Protein AF-A0AA51RWA1-F1 (afdb_monomer_lite)

Secondary structure (DSSP, 8-state):
---EEEEEEEETTEEEE-----HHHHHHHHHHHHHHHHHTS--SGGGEE-HHHHHHHHTPPPPTT-SSHHHHHHHH---EEHHHHHHHHHHHHHHHHHS-----SSS--HHHHHHHHHHHHHHHHHHHHTT-EEEEEEE-

Organism: NCBI:txid3070815

Sequence (140 aa):
MSMVLWANILVNGVVESDE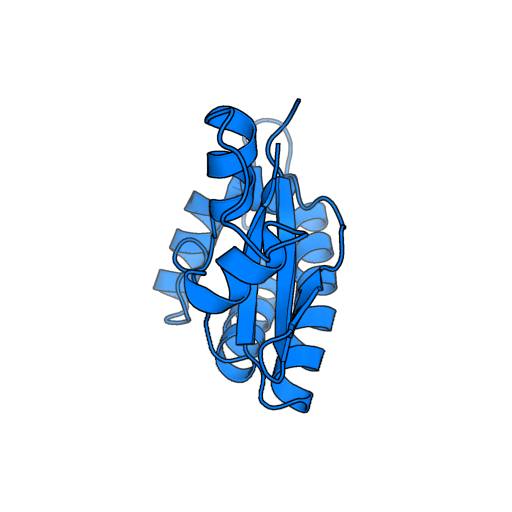ADKYALYKHAKKIDELTKILQVASFMSIHDCTDMEFNISEQELPDGMESTDELMAINGLWIDGSDAVDMLERLIDDISNNSIKFGMLSNDKDIIVDELKESLVFAKKAKELDGKFNFSVVM

pLDDT: mean 94.13, std 6.17, range [64.69, 98.81]

Radius of gyration: 15.05 Å; chains: 1; bounding box: 42×28×40 Å

Foldseek 3Di:
DAKFKWKWWAFPLFIDTPPDGLRLCVVCLVVLQVVCVVVVADGQVLQAWAQQVCCVPVVDDDPPPDPDSRSVCSPPGRKDWLVRLLVSLVSSLVPLVVDPDARDDPDGCSVSNSVSSVVSNVNSVVRNVRRIIMGIYIHD

Structure (mmCIF, N/CA/C/O backbone):
data_AF-A0AA51RWA1-F1
#
_entry.id   AF-A0AA51RWA1-F1
#
loop_
_atom_site.group_PDB
_atom_site.id
_atom_site.type_symbol
_atom_site.label_atom_id
_atom_site.label_alt_id
_atom_site.label_comp_id
_atom_site.label_asym_id
_atom_site.label_entity_id
_atom_site.label_seq_id
_atom_site.pdbx_PDB_ins_code
_atom_site.Cartn_x
_atom_site.Cartn_y
_atom_site.Cartn_z
_atom_site.occupancy
_atom_site.B_iso_or_equiv
_atom_site.auth_seq_id
_atom_site.auth_comp_id
_atom_site.auth_asym_id
_atom_site.auth_atom_id
_atom_site.pdbx_PDB_model_num
ATOM 1 N N . MET A 1 1 ? 12.117 17.322 6.507 1.00 64.69 1 MET A N 1
ATOM 2 C CA . MET A 1 1 ? 11.740 16.269 5.552 1.00 64.69 1 MET A CA 1
ATOM 3 C C . MET A 1 1 ? 11.082 15.174 6.361 1.00 64.69 1 MET A C 1
ATOM 5 O O . MET A 1 1 ? 11.557 14.890 7.461 1.00 64.69 1 MET A O 1
ATOM 9 N N . SER A 1 2 ? 9.914 14.726 5.927 1.00 83.69 2 SER A N 1
ATOM 10 C CA . SER A 1 2 ? 9.074 13.767 6.646 1.00 83.69 2 SER A CA 1
ATOM 11 C C . SER A 1 2 ? 8.842 12.591 5.727 1.00 83.69 2 SER A C 1
ATOM 13 O O . SER A 1 2 ? 8.451 12.802 4.591 1.00 83.69 2 SER A O 1
ATOM 15 N N . MET A 1 3 ? 9.033 11.384 6.245 1.00 93.06 3 MET A N 1
ATOM 16 C CA . MET A 1 3 ? 8.789 10.174 5.476 1.00 93.06 3 MET A CA 1
ATOM 17 C C . MET A 1 3 ? 7.299 10.027 5.154 1.00 93.06 3 MET A C 1
ATOM 19 O O . MET A 1 3 ? 6.456 10.211 6.042 1.00 93.06 3 MET A O 1
ATOM 23 N N . VAL A 1 4 ? 6.997 9.666 3.913 1.00 96.44 4 VAL A N 1
ATOM 24 C CA . VAL A 1 4 ? 5.641 9.433 3.399 1.00 96.44 4 VAL A CA 1
ATOM 25 C C . VAL A 1 4 ? 5.587 8.112 2.635 1.00 96.44 4 VAL A C 1
ATOM 27 O O . VAL A 1 4 ? 6.626 7.522 2.335 1.00 96.44 4 VAL A O 1
ATOM 30 N N . LEU A 1 5 ? 4.374 7.633 2.354 1.00 97.69 5 LEU A N 1
ATOM 31 C CA . LEU A 1 5 ? 4.160 6.546 1.403 1.00 97.69 5 LEU A CA 1
ATOM 32 C C . LEU A 1 5 ? 3.594 7.100 0.098 1.00 97.69 5 LEU A C 1
ATOM 34 O O . LEU A 1 5 ? 2.652 7.895 0.147 1.00 97.69 5 LEU A O 1
ATOM 38 N N . TRP A 1 6 ? 4.097 6.621 -1.034 1.00 97.81 6 TRP A N 1
ATOM 39 C CA . TRP A 1 6 ? 3.437 6.735 -2.338 1.00 97.81 6 TRP A CA 1
ATOM 40 C C . TRP A 1 6 ? 2.931 5.365 -2.766 1.00 97.81 6 TRP A C 1
ATOM 42 O O . TRP A 1 6 ? 3.555 4.351 -2.458 1.00 97.81 6 TRP A O 1
ATOM 52 N N . ALA A 1 7 ? 1.765 5.316 -3.409 1.00 98.25 7 ALA A N 1
ATOM 53 C CA . ALA A 1 7 ? 1.206 4.056 -3.879 1.00 98.25 7 ALA A CA 1
ATOM 54 C C . ALA A 1 7 ? 1.699 3.806 -5.300 1.00 98.25 7 ALA A C 1
ATOM 56 O O . ALA A 1 7 ? 1.566 4.681 -6.155 1.00 98.25 7 ALA A O 1
ATOM 57 N N . ASN A 1 8 ? 2.216 2.607 -5.565 1.00 98.25 8 ASN A N 1
ATOM 58 C CA . ASN A 1 8 ? 2.696 2.266 -6.897 1.00 98.25 8 ASN A CA 1
ATOM 59 C C . ASN A 1 8 ? 2.037 0.999 -7.418 1.00 98.25 8 ASN A C 1
ATOM 61 O O . ASN A 1 8 ? 1.638 0.107 -6.660 1.00 98.25 8 ASN A O 1
ATOM 65 N N . ILE A 1 9 ? 1.965 0.913 -8.740 1.00 98.31 9 ILE A N 1
ATOM 66 C CA . ILE A 1 9 ? 1.596 -0.301 -9.453 1.00 98.31 9 ILE A CA 1
ATOM 67 C C . ILE A 1 9 ? 2.729 -0.744 -10.365 1.00 98.31 9 ILE A C 1
ATOM 69 O O . ILE A 1 9 ? 3.432 0.083 -10.935 1.00 98.31 9 ILE A O 1
ATOM 73 N N . LEU A 1 10 ? 2.864 -2.055 -10.538 1.00 98.19 10 LEU A N 1
ATOM 74 C CA . LEU A 1 10 ? 3.762 -2.660 -11.515 1.00 98.19 10 LEU A CA 1
ATOM 75 C C . LEU A 1 10 ? 2.929 -3.390 -12.562 1.00 98.19 10 LEU A C 1
ATOM 77 O O . LEU A 1 10 ? 2.274 -4.392 -12.256 1.00 98.19 10 LEU A O 1
ATOM 81 N N . VAL A 1 11 ? 2.973 -2.904 -13.800 1.00 97.06 11 VAL A N 1
ATOM 82 C CA . VAL A 1 11 ? 2.239 -3.477 -14.935 1.00 97.06 11 VAL A CA 1
ATOM 83 C C . VAL A 1 11 ? 3.208 -3.671 -16.092 1.00 97.06 11 VAL A C 1
ATOM 85 O O . VAL A 1 11 ? 3.851 -2.727 -16.539 1.00 97.06 11 VAL A O 1
ATOM 88 N N . ASN A 1 12 ? 3.327 -4.904 -16.593 1.00 94.81 12 ASN A N 1
ATOM 89 C CA . ASN A 1 12 ? 4.232 -5.249 -17.700 1.00 94.81 12 ASN A CA 1
ATOM 90 C C . ASN A 1 12 ? 5.691 -4.782 -17.494 1.00 94.81 12 ASN A C 1
ATOM 92 O O . ASN A 1 12 ? 6.361 -4.405 -18.452 1.00 94.81 12 ASN A O 1
ATOM 96 N N . GLY A 1 13 ? 6.181 -4.806 -16.250 1.00 94.69 13 GLY A N 1
ATOM 97 C CA . GLY A 1 13 ? 7.546 -4.390 -15.909 1.00 94.69 13 GLY A CA 1
ATOM 98 C C . GLY A 1 13 ? 7.743 -2.879 -15.763 1.00 94.69 13 GLY A C 1
ATOM 99 O O . GLY A 1 13 ? 8.864 -2.453 -15.519 1.00 94.69 13 GLY A O 1
ATOM 100 N N . VAL A 1 14 ? 6.680 -2.082 -15.892 1.00 95.69 14 VAL A N 1
ATOM 101 C CA . VAL A 1 14 ? 6.719 -0.626 -15.724 1.00 95.69 14 VAL A CA 1
ATOM 102 C C . VAL A 1 14 ? 6.044 -0.249 -14.413 1.00 95.69 14 VAL A C 1
ATOM 104 O O . VAL A 1 14 ? 4.924 -0.693 -14.140 1.00 95.69 14 VAL A O 1
ATOM 107 N N . VAL A 1 15 ? 6.740 0.558 -13.614 1.00 96.62 15 VAL A N 1
ATOM 108 C CA . VAL A 1 15 ? 6.194 1.166 -12.402 1.00 96.62 15 VAL A CA 1
ATOM 109 C C . VAL A 1 15 ? 5.430 2.429 -12.775 1.00 96.62 15 VAL A C 1
ATOM 111 O O . VAL A 1 15 ? 5.889 3.236 -13.579 1.00 96.62 15 VAL A O 1
ATOM 114 N N . GLU A 1 16 ? 4.268 2.602 -12.163 1.00 96.88 16 GLU A N 1
ATOM 115 C CA . GLU A 1 16 ? 3.548 3.868 -12.133 1.00 96.88 16 GLU A CA 1
ATOM 116 C C . GLU A 1 16 ? 3.277 4.232 -10.672 1.00 96.88 16 GLU A C 1
ATOM 118 O O . GLU A 1 16 ? 2.788 3.389 -9.917 1.00 96.88 16 GLU A O 1
ATOM 123 N N . SER A 1 17 ? 3.585 5.473 -10.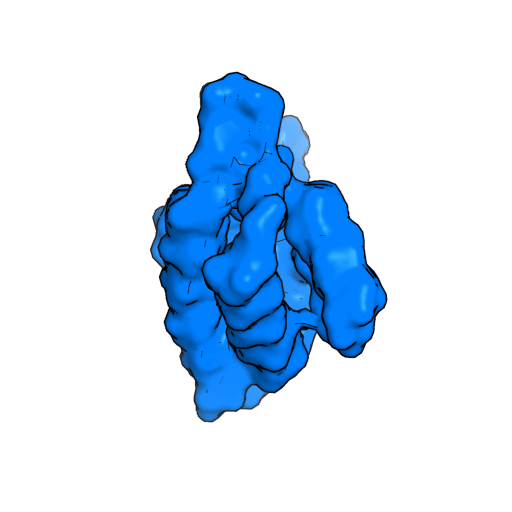294 1.00 95.06 17 SER A N 1
ATOM 124 C CA . SER A 1 17 ? 3.340 6.026 -8.960 1.00 95.06 17 SER A CA 1
ATOM 125 C C . SER A 1 17 ? 2.151 6.977 -8.973 1.00 95.06 17 SER A C 1
ATOM 127 O O . SER A 1 17 ? 1.880 7.634 -9.981 1.00 95.06 17 SER A O 1
ATOM 129 N N . ASP A 1 18 ? 1.447 7.073 -7.849 1.00 95.00 18 ASP A N 1
ATOM 130 C CA . ASP A 1 18 ? 0.444 8.116 -7.653 1.00 95.00 18 ASP A CA 1
ATOM 131 C C . ASP A 1 18 ? 1.025 9.448 -7.157 1.00 95.00 18 ASP A C 1
ATOM 133 O O . ASP A 1 18 ? 0.296 10.440 -7.141 1.00 95.00 18 ASP A O 1
ATOM 137 N N . GLU A 1 19 ? 2.310 9.468 -6.771 1.00 93.75 19 GLU A N 1
ATOM 138 C CA . GLU A 1 19 ? 3.063 10.639 -6.281 1.00 93.75 19 GLU A CA 1
ATOM 139 C C . GLU A 1 19 ? 2.338 11.434 -5.172 1.00 93.75 19 GLU A C 1
ATOM 141 O O . GLU A 1 19 ? 2.576 12.627 -4.963 1.00 93.75 19 GLU A O 1
ATOM 146 N N . ALA A 1 20 ? 1.411 10.784 -4.462 1.00 95.56 20 ALA A N 1
ATOM 147 C CA . ALA A 1 20 ? 0.553 11.421 -3.475 1.00 95.56 20 ALA A CA 1
ATOM 148 C C . ALA A 1 20 ? 1.008 11.059 -2.059 1.00 95.56 20 ALA A C 1
ATOM 150 O O . ALA A 1 20 ? 0.937 9.898 -1.650 1.00 95.56 20 ALA A O 1
ATOM 151 N N . ASP A 1 21 ? 1.434 12.066 -1.296 1.00 96.75 21 ASP A N 1
ATOM 152 C CA . ASP A 1 21 ? 1.965 11.916 0.061 1.00 96.75 21 ASP A CA 1
ATOM 153 C C . ASP A 1 21 ? 0.945 11.324 1.045 1.00 96.75 21 ASP A C 1
ATOM 155 O O . ASP A 1 21 ? 0.020 12.004 1.492 1.00 96.75 21 ASP A O 1
ATOM 159 N N . LYS A 1 22 ? 1.171 10.079 1.482 1.00 97.44 22 LYS A N 1
ATOM 160 C CA . LYS A 1 22 ? 0.353 9.410 2.512 1.00 97.44 22 LYS A CA 1
ATOM 161 C C . LYS A 1 22 ? 1.066 9.391 3.853 1.00 97.44 22 LYS A C 1
ATOM 163 O O . LYS A 1 22 ? 1.585 8.368 4.324 1.00 97.44 22 LYS A O 1
ATOM 168 N N . TYR A 1 23 ? 1.164 10.572 4.452 1.00 96.81 23 TYR A N 1
ATOM 169 C CA . TYR A 1 23 ? 1.873 10.752 5.715 1.00 96.81 23 TYR A CA 1
ATOM 170 C C . TYR A 1 23 ? 1.188 10.018 6.875 1.00 96.81 23 TYR A C 1
ATOM 172 O O . TYR A 1 23 ? 1.876 9.449 7.732 1.00 96.81 23 TYR A O 1
ATOM 180 N N . ALA A 1 24 ? -0.149 10.015 6.941 1.00 96.94 24 ALA A N 1
ATOM 181 C CA . ALA A 1 24 ? -0.852 9.363 8.043 1.00 96.94 24 ALA A CA 1
ATOM 182 C C . ALA A 1 24 ? -0.699 7.835 7.984 1.00 96.94 24 ALA A C 1
ATOM 184 O O . ALA A 1 24 ? -0.490 7.213 9.033 1.00 96.94 24 ALA A O 1
ATOM 185 N N . LEU A 1 25 ? -0.715 7.240 6.786 1.00 97.94 25 LEU A N 1
ATOM 186 C CA . LEU A 1 25 ? -0.429 5.820 6.594 1.00 97.94 25 LEU A CA 1
ATOM 187 C C . LEU A 1 25 ? 0.984 5.472 7.056 1.00 97.94 25 LEU A C 1
ATOM 189 O O . LEU A 1 25 ? 1.136 4.541 7.848 1.00 97.94 25 LEU A O 1
ATOM 193 N N . TYR A 1 26 ? 2.001 6.248 6.657 1.00 97.38 26 TYR A N 1
ATOM 194 C CA . TYR A 1 26 ? 3.373 6.027 7.129 1.00 97.38 26 TYR A CA 1
ATOM 195 C C . TYR A 1 26 ? 3.457 6.105 8.661 1.00 97.38 26 TYR A C 1
ATOM 197 O O . TYR A 1 26 ? 3.929 5.182 9.333 1.00 97.38 26 TYR A O 1
ATOM 205 N N . LYS A 1 27 ? 2.937 7.196 9.237 1.00 96.56 27 LYS A N 1
ATOM 206 C CA . LYS A 1 27 ? 2.973 7.478 10.680 1.00 96.56 27 LYS A CA 1
ATOM 207 C C . LYS A 1 27 ? 2.334 6.368 11.517 1.00 96.56 27 LYS A C 1
ATOM 209 O O . LYS A 1 27 ? 2.803 6.092 12.623 1.00 96.56 27 LYS A O 1
ATOM 214 N N . HIS A 1 28 ? 1.260 5.752 11.021 1.00 97.19 28 HIS A N 1
ATOM 215 C CA . HIS A 1 28 ? 0.493 4.731 11.743 1.00 97.19 28 HIS A CA 1
ATOM 216 C C . HIS A 1 28 ? 0.686 3.309 11.200 1.00 97.19 28 HIS A C 1
ATOM 218 O O . HIS A 1 28 ? -0.015 2.399 11.650 1.00 97.19 28 HIS A O 1
ATOM 224 N N . ALA A 1 29 ? 1.666 3.087 10.318 1.00 97.44 29 ALA A N 1
ATOM 225 C CA . ALA A 1 29 ? 1.876 1.831 9.594 1.00 97.44 29 ALA A CA 1
ATOM 226 C C . ALA A 1 29 ? 1.885 0.592 10.497 1.00 97.44 29 ALA A C 1
ATOM 228 O O . ALA A 1 29 ? 1.197 -0.385 10.223 1.00 97.44 29 ALA A O 1
ATOM 229 N N . LYS A 1 30 ? 2.585 0.654 11.637 1.00 97.25 30 LYS A N 1
ATOM 230 C CA . LYS A 1 30 ? 2.640 -0.462 12.595 1.00 97.25 30 LYS A CA 1
ATOM 231 C C . LYS A 1 30 ? 1.258 -0.852 13.123 1.00 97.25 30 LYS A C 1
ATOM 233 O O . LYS A 1 30 ? 0.958 -2.032 13.257 1.00 97.25 30 LYS A O 1
ATOM 238 N N . LYS A 1 31 ? 0.423 0.138 13.439 1.00 97.44 31 LYS A N 1
ATOM 239 C CA . LYS A 1 31 ? -0.930 -0.109 13.940 1.00 97.44 31 LYS A CA 1
ATOM 240 C C . LYS A 1 31 ? -1.843 -0.630 12.830 1.00 97.44 31 LYS A C 1
ATOM 242 O O . LYS A 1 31 ? -2.653 -1.511 13.088 1.00 97.44 31 LYS A O 1
ATOM 247 N N . ILE A 1 32 ? -1.708 -0.100 11.617 1.00 98.12 32 ILE A N 1
ATOM 248 C CA . ILE A 1 32 ? -2.444 -0.583 10.442 1.00 98.12 32 ILE A CA 1
ATOM 249 C C . ILE A 1 32 ? -2.077 -2.052 10.162 1.00 98.12 32 ILE A C 1
ATOM 251 O O . ILE A 1 32 ? -2.960 -2.877 9.961 1.00 98.12 32 ILE A O 1
ATOM 255 N N . ASP A 1 33 ? -0.798 -2.414 10.266 1.00 98.38 33 ASP A N 1
ATOM 256 C CA . ASP A 1 33 ? -0.319 -3.792 10.100 1.00 98.38 33 ASP A CA 1
ATOM 257 C C . ASP A 1 33 ? -0.797 -4.757 11.202 1.00 98.38 33 ASP A C 1
ATOM 259 O O . ASP A 1 33 ? -1.004 -5.948 10.977 1.00 98.38 33 ASP A O 1
ATOM 263 N N . GLU A 1 34 ? -1.011 -4.269 12.424 1.00 98.12 34 GLU A N 1
ATOM 264 C CA . GLU A 1 34 ? -1.674 -5.065 13.463 1.00 98.12 34 GLU A CA 1
ATOM 265 C C . GLU A 1 34 ? -3.134 -5.370 13.090 1.00 98.12 34 GLU A C 1
ATOM 267 O O . GLU A 1 34 ? -3.604 -6.484 13.338 1.00 98.12 34 GLU A O 1
ATOM 272 N N . LEU A 1 35 ? -3.835 -4.428 12.447 1.00 97.94 35 LEU A N 1
ATOM 273 C CA . LEU A 1 35 ? -5.197 -4.652 11.952 1.00 97.94 35 LEU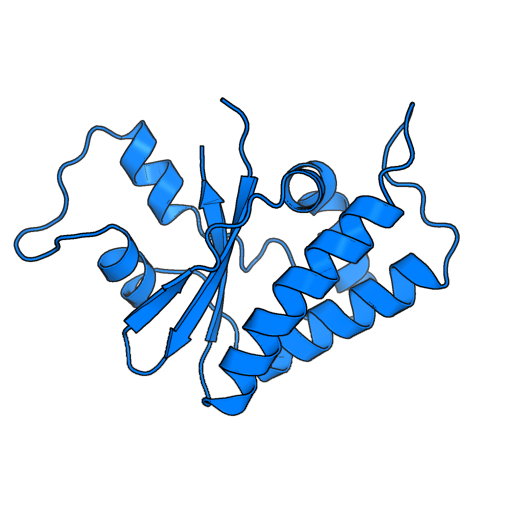 A CA 1
ATOM 274 C C . LEU A 1 35 ? -5.220 -5.660 10.803 1.00 97.94 35 LEU A C 1
ATOM 276 O O . LEU A 1 35 ? -6.068 -6.551 10.816 1.00 97.94 35 LEU A O 1
ATOM 280 N N . THR A 1 36 ? -4.277 -5.605 9.858 1.00 98.19 36 THR A N 1
ATOM 281 C CA . THR A 1 36 ? -4.248 -6.583 8.755 1.00 98.19 36 THR A CA 1
ATOM 282 C C . THR A 1 36 ? -4.071 -8.018 9.251 1.00 98.19 36 THR A C 1
ATOM 284 O O . THR A 1 36 ? -4.734 -8.928 8.752 1.00 98.19 36 THR A O 1
ATOM 287 N N . LYS A 1 37 ? -3.270 -8.227 10.305 1.00 97.75 37 LYS A N 1
ATOM 288 C CA . LYS A 1 37 ? -3.121 -9.538 10.966 1.00 97.75 37 LYS A CA 1
ATOM 289 C C . LYS A 1 37 ? -4.422 -10.031 11.593 1.00 97.75 37 LYS A C 1
ATOM 291 O O . LYS A 1 37 ? -4.746 -11.209 11.465 1.00 97.75 37 LYS A O 1
ATOM 296 N N . ILE A 1 38 ? -5.163 -9.147 12.267 1.00 97.31 38 ILE A N 1
ATOM 297 C CA . ILE A 1 38 ? -6.471 -9.474 12.862 1.00 97.31 38 ILE A CA 1
ATOM 298 C C . ILE A 1 38 ? -7.478 -9.828 11.764 1.00 97.31 38 ILE A C 1
ATOM 300 O O . ILE A 1 38 ? -8.222 -10.800 11.898 1.00 97.31 38 ILE A O 1
ATOM 304 N N . LEU A 1 39 ? -7.469 -9.065 10.672 1.00 97.69 39 LEU A N 1
ATOM 305 C CA . LEU A 1 39 ? -8.337 -9.278 9.519 1.00 97.69 39 LEU A CA 1
ATOM 306 C C . LEU A 1 39 ? -7.929 -10.510 8.697 1.00 97.69 39 LEU A C 1
ATOM 308 O O . LEU A 1 39 ? -8.760 -11.019 7.954 1.00 97.69 39 LEU A O 1
ATOM 312 N N . GLN A 1 40 ? -6.713 -11.038 8.865 1.00 98.06 40 GLN A N 1
ATOM 313 C CA . GLN A 1 40 ? -6.149 -12.136 8.064 1.00 98.06 40 GLN A CA 1
ATOM 314 C C . GLN A 1 40 ? -6.028 -11.781 6.574 1.00 98.06 40 GLN A C 1
ATOM 316 O O . GLN A 1 40 ? -6.325 -12.599 5.707 1.00 98.06 40 GLN A O 1
ATOM 321 N N . VAL A 1 41 ? -5.601 -10.551 6.289 1.00 98.31 41 VAL A N 1
ATOM 322 C CA . VAL A 1 41 ? -5.249 -10.081 4.938 1.00 98.31 41 VAL A CA 1
ATOM 323 C C . VAL A 1 41 ? -3.736 -9.896 4.810 1.00 98.31 41 VAL A C 1
ATOM 325 O O . VAL A 1 41 ? -3.000 -10.101 5.780 1.00 98.31 41 VAL A O 1
ATOM 328 N N . ALA A 1 42 ? -3.267 -9.515 3.619 1.00 97.75 42 ALA A N 1
ATOM 329 C CA . ALA A 1 42 ? -1.862 -9.198 3.378 1.00 97.75 42 ALA A CA 1
ATOM 330 C C . ALA A 1 42 ? -1.314 -8.195 4.414 1.00 97.75 42 ALA A C 1
ATOM 332 O O . ALA A 1 42 ? -2.023 -7.304 4.886 1.00 97.75 42 ALA A O 1
ATOM 333 N N . SER A 1 43 ? -0.047 -8.359 4.803 1.00 98.00 43 SER A N 1
ATOM 334 C CA . SER A 1 43 ? 0.605 -7.450 5.749 1.00 98.00 43 SER A CA 1
ATOM 335 C C . SER A 1 43 ? 0.800 -6.083 5.095 1.00 98.00 43 SER A C 1
ATOM 337 O O . SER A 1 43 ? 1.292 -5.982 3.974 1.00 98.00 43 SER A O 1
ATOM 339 N N . PHE A 1 44 ? 0.423 -5.024 5.813 1.00 98.12 44 PHE A N 1
ATOM 340 C CA . PHE A 1 44 ? 0.541 -3.661 5.302 1.00 98.12 44 PHE A CA 1
ATOM 341 C C . PHE A 1 44 ? 2.015 -3.266 5.199 1.00 98.12 44 PHE A C 1
ATOM 343 O O . PHE A 1 44 ? 2.456 -2.719 4.197 1.00 98.12 44 PHE A O 1
ATOM 350 N N . MET A 1 45 ? 2.812 -3.623 6.208 1.00 97.31 45 MET A N 1
ATOM 351 C CA . MET A 1 45 ? 4.238 -3.302 6.217 1.00 97.31 45 MET A CA 1
ATOM 352 C C . MET A 1 45 ? 5.072 -4.192 5.292 1.00 97.31 45 MET A C 1
ATOM 354 O O . MET A 1 45 ? 6.165 -3.785 4.913 1.00 97.31 45 MET A O 1
ATOM 358 N N . SER A 1 46 ? 4.604 -5.389 4.914 1.00 96.00 46 SER A N 1
ATOM 359 C CA . SER A 1 46 ? 5.373 -6.258 4.008 1.00 96.00 46 SER A CA 1
ATOM 360 C C . SER A 1 46 ? 5.452 -5.737 2.575 1.00 96.00 46 SER A C 1
ATOM 362 O O . SER A 1 46 ? 6.200 -6.297 1.785 1.00 96.00 46 SER A O 1
ATOM 364 N N . ILE A 1 47 ? 4.671 -4.707 2.244 1.00 96.44 47 ILE A N 1
ATOM 365 C CA . ILE A 1 47 ? 4.653 -4.060 0.926 1.00 96.44 47 ILE A CA 1
ATOM 366 C C . ILE A 1 47 ? 5.217 -2.636 0.965 1.00 96.44 47 ILE A C 1
ATOM 368 O O . ILE A 1 47 ? 5.003 -1.870 0.032 1.00 96.44 47 ILE A O 1
ATOM 372 N N . HIS A 1 48 ? 5.889 -2.269 2.061 1.00 97.00 48 HIS A N 1
ATOM 373 C CA . HIS A 1 48 ? 6.630 -1.018 2.161 1.00 97.00 48 HIS A CA 1
ATOM 374 C C . HIS A 1 48 ? 7.999 -1.196 1.519 1.00 97.00 48 HIS A C 1
ATOM 376 O O . HIS A 1 48 ? 8.905 -1.775 2.119 1.00 97.00 48 HIS A O 1
ATOM 382 N N . ASP A 1 49 ? 8.132 -0.697 0.304 1.00 95.19 49 ASP A N 1
ATOM 383 C CA . ASP A 1 49 ? 9.370 -0.689 -0.440 1.00 95.19 49 ASP A CA 1
ATOM 384 C C . ASP A 1 49 ? 10.267 0.480 -0.025 1.00 95.19 49 ASP A C 1
ATOM 386 O O . ASP A 1 49 ? 9.820 1.620 0.073 1.00 95.19 49 ASP A O 1
ATOM 390 N N . CYS A 1 50 ? 11.542 0.200 0.228 1.00 92.44 50 CYS A N 1
ATOM 391 C CA . CYS A 1 50 ? 12.510 1.196 0.682 1.00 92.44 50 CYS A CA 1
ATOM 392 C C . CYS A 1 50 ? 13.496 1.622 -0.414 1.00 92.44 50 CYS A C 1
ATOM 394 O O . CYS A 1 50 ? 14.420 2.368 -0.097 1.00 92.44 50 CYS A O 1
ATOM 396 N N . THR A 1 51 ? 13.329 1.176 -1.666 1.00 90.06 51 THR A N 1
ATOM 397 C CA . THR A 1 51 ? 14.310 1.398 -2.745 1.00 90.06 51 THR A CA 1
ATOM 398 C C . THR A 1 51 ? 14.620 2.886 -2.923 1.00 90.06 51 THR A C 1
ATOM 400 O O . THR A 1 51 ? 15.788 3.274 -2.890 1.00 90.06 51 THR A O 1
ATOM 403 N N . ASP A 1 52 ? 13.590 3.734 -3.014 1.00 86.19 52 ASP A N 1
ATOM 404 C CA . ASP A 1 52 ? 13.759 5.187 -3.162 1.00 86.19 52 ASP A CA 1
ATOM 405 C C . ASP A 1 52 ? 14.494 5.809 -1.969 1.00 86.19 52 ASP A C 1
ATOM 407 O O . ASP A 1 52 ? 15.446 6.575 -2.131 1.00 86.19 52 ASP A O 1
ATOM 411 N N . MET A 1 53 ? 14.086 5.459 -0.746 1.00 88.62 53 MET A N 1
ATOM 412 C CA . MET A 1 53 ? 14.736 5.938 0.476 1.00 88.62 53 MET A CA 1
ATOM 413 C C . MET A 1 53 ? 16.211 5.517 0.538 1.00 88.62 53 MET A C 1
ATOM 415 O O . MET A 1 53 ? 17.064 6.323 0.913 1.00 88.62 53 MET A O 1
ATOM 419 N N . GLU A 1 54 ? 16.524 4.269 0.194 1.00 87.00 54 GLU A N 1
ATOM 420 C CA . GLU A 1 54 ? 17.888 3.739 0.223 1.00 87.00 54 GLU A CA 1
ATOM 421 C C . GLU A 1 54 ? 18.796 4.462 -0.776 1.00 87.00 54 GLU A C 1
ATOM 423 O O . GLU A 1 54 ? 19.920 4.825 -0.418 1.00 87.00 54 GLU A O 1
ATOM 428 N N . PHE A 1 55 ? 18.310 4.761 -1.983 1.00 84.19 55 PHE A N 1
ATOM 429 C CA . PHE A 1 55 ? 19.058 5.557 -2.963 1.00 84.19 55 PHE A CA 1
ATOM 430 C C . PHE A 1 55 ? 19.249 7.006 -2.512 1.00 84.19 55 PHE A C 1
ATOM 432 O O . PHE A 1 55 ? 20.374 7.508 -2.527 1.00 84.19 55 PHE A O 1
ATOM 439 N N . ASN A 1 56 ? 18.190 7.646 -2.010 1.00 81.38 56 ASN A N 1
ATOM 440 C CA . ASN A 1 56 ? 18.253 9.029 -1.530 1.00 81.38 56 ASN A CA 1
ATOM 441 C C . ASN A 1 56 ? 19.233 9.220 -0.358 1.00 81.38 56 ASN A C 1
ATOM 443 O O . ASN A 1 56 ? 19.817 10.293 -0.211 1.00 81.38 56 ASN A O 1
ATOM 447 N N . ILE A 1 57 ? 19.431 8.195 0.480 1.00 82.88 57 ILE A N 1
ATOM 448 C CA . ILE A 1 57 ? 20.354 8.249 1.629 1.00 82.88 57 ILE A CA 1
ATOM 449 C C . ILE A 1 57 ? 21.778 7.818 1.254 1.00 82.88 57 ILE A C 1
ATOM 451 O O . ILE A 1 57 ? 22.737 8.274 1.879 1.00 82.88 57 ILE A O 1
ATOM 455 N N . SER A 1 58 ? 21.939 6.905 0.295 1.00 78.62 58 SER A N 1
ATOM 456 C CA . SER A 1 58 ? 23.222 6.232 0.059 1.00 78.62 58 SER A CA 1
ATOM 457 C C . SER A 1 58 ? 24.214 7.009 -0.813 1.00 78.62 58 SER A C 1
ATOM 459 O O . SER A 1 58 ? 25.346 6.549 -0.955 1.00 78.62 58 SER A O 1
ATOM 461 N N . GLU A 1 59 ? 23.827 8.167 -1.367 1.00 72.69 59 GLU A N 1
ATOM 462 C CA . GLU A 1 59 ? 24.611 8.934 -2.359 1.00 72.69 59 GLU A CA 1
ATOM 463 C C . GLU A 1 59 ? 25.087 8.065 -3.550 1.00 72.69 59 GLU A C 1
ATOM 465 O O . GLU A 1 59 ? 26.063 8.398 -4.223 1.00 72.69 59 GLU A O 1
ATOM 470 N N . GLN A 1 60 ? 24.430 6.926 -3.803 1.00 77.06 60 GLN A N 1
ATOM 471 C CA . GLN A 1 60 ? 24.805 5.995 -4.865 1.00 77.06 60 GLN A CA 1
ATOM 472 C C . GLN A 1 60 ? 24.274 6.467 -6.216 1.00 77.06 60 GLN A C 1
ATOM 474 O O . GLN A 1 60 ? 23.160 6.978 -6.325 1.00 77.06 60 GLN A O 1
ATOM 479 N N . GLU A 1 61 ? 25.073 6.255 -7.259 1.00 80.25 61 GLU A N 1
ATOM 480 C CA . GLU A 1 61 ? 24.614 6.417 -8.635 1.00 80.25 61 GLU A CA 1
ATOM 481 C C . GLU A 1 61 ? 23.731 5.229 -9.037 1.00 80.25 61 GLU A C 1
ATOM 483 O O . GLU A 1 61 ? 23.937 4.095 -8.588 1.00 80.25 61 GLU A O 1
ATOM 488 N N . LEU A 1 62 ? 22.742 5.492 -9.893 1.00 81.94 62 LEU A N 1
ATOM 489 C CA . LEU A 1 62 ? 21.936 4.437 -10.498 1.00 81.94 62 LEU A CA 1
ATOM 490 C C . LEU A 1 62 ? 22.826 3.493 -11.326 1.00 81.94 62 LEU A C 1
ATOM 492 O O . LEU A 1 62 ? 23.809 3.944 -11.920 1.00 81.94 62 LEU A O 1
ATOM 496 N N . PRO A 1 63 ? 22.497 2.189 -11.393 1.00 82.56 63 PRO A N 1
ATOM 497 C CA . PRO A 1 63 ? 23.191 1.259 -12.275 1.00 82.56 63 PRO A CA 1
ATOM 498 C C . PRO A 1 63 ? 23.193 1.727 -13.737 1.00 82.56 63 PRO A C 1
ATOM 500 O O . PRO A 1 63 ? 22.238 2.348 -14.204 1.00 82.56 63 PRO A O 1
ATOM 503 N N . ASP A 1 64 ? 24.241 1.361 -14.481 1.00 84.38 64 ASP A N 1
ATOM 504 C CA . ASP A 1 64 ? 24.356 1.677 -15.907 1.00 84.38 64 ASP A CA 1
ATOM 505 C C . ASP A 1 64 ? 23.096 1.256 -16.682 1.00 84.38 64 ASP A C 1
ATOM 507 O O . ASP A 1 64 ? 22.704 0.085 -16.683 1.00 84.38 64 ASP A O 1
ATOM 511 N N . GLY A 1 65 ? 22.502 2.213 -17.396 1.00 84.00 65 GLY A N 1
ATOM 512 C CA . GLY A 1 65 ? 21.320 1.990 -18.229 1.00 84.00 65 GLY A CA 1
ATOM 513 C C . GLY A 1 65 ? 19.976 2.187 -17.527 1.00 84.00 65 GLY A C 1
ATOM 514 O O . GLY A 1 65 ? 18.965 1.963 -18.184 1.00 84.00 65 GLY A O 1
ATOM 515 N N . MET A 1 66 ? 19.959 2.611 -16.258 1.00 86.06 66 MET A N 1
ATOM 516 C CA . MET A 1 66 ? 18.749 3.056 -15.557 1.00 86.06 66 MET A CA 1
ATOM 517 C C . MET A 1 66 ? 18.691 4.586 -15.464 1.00 86.06 66 MET A C 1
ATOM 519 O O . MET A 1 66 ? 19.700 5.249 -15.216 1.00 86.06 66 MET A O 1
ATOM 523 N N . GLU A 1 67 ? 17.494 5.134 -15.641 1.00 84.56 67 GLU A N 1
ATOM 524 C CA . GLU A 1 67 ? 17.175 6.561 -15.550 1.00 84.56 67 GLU A CA 1
ATOM 525 C C . GLU A 1 67 ? 16.405 6.906 -14.262 1.00 84.56 67 GLU A C 1
ATOM 527 O O . GLU A 1 67 ? 16.411 8.068 -13.851 1.00 84.56 67 GLU A O 1
ATOM 532 N N . SER A 1 68 ? 15.773 5.917 -13.611 1.00 86.44 68 SER A N 1
ATOM 533 C CA . SER A 1 68 ? 14.996 6.099 -12.373 1.00 86.44 68 SER A CA 1
ATOM 534 C C . SER A 1 68 ? 15.176 4.941 -11.381 1.00 86.44 68 SER A C 1
ATOM 536 O O . SER A 1 68 ? 15.413 3.793 -11.764 1.00 86.44 68 SER A O 1
ATOM 538 N N . THR A 1 69 ? 14.993 5.225 -10.088 1.00 86.69 69 THR A N 1
ATOM 539 C CA . THR A 1 69 ? 14.848 4.207 -9.032 1.00 86.69 69 THR A CA 1
ATOM 540 C C . THR A 1 69 ? 13.613 3.325 -9.239 1.00 86.69 69 THR A C 1
ATOM 542 O O . THR A 1 69 ? 13.606 2.180 -8.785 1.00 86.69 69 THR A O 1
ATOM 545 N N . ASP A 1 70 ? 12.629 3.786 -10.015 1.00 89.44 70 ASP A N 1
ATOM 546 C CA . ASP A 1 70 ? 11.466 3.003 -10.446 1.00 89.44 70 ASP A CA 1
ATOM 547 C C . ASP A 1 70 ? 11.859 1.722 -11.183 1.00 89.44 70 ASP A C 1
ATOM 549 O O . ASP A 1 70 ? 11.279 0.661 -10.957 1.00 89.44 70 ASP A O 1
ATOM 553 N N . GLU A 1 71 ? 12.870 1.791 -12.052 1.00 89.31 71 GLU A N 1
ATOM 554 C CA . GLU A 1 71 ? 13.345 0.626 -12.806 1.00 89.31 71 GLU A CA 1
ATOM 555 C C . GLU A 1 71 ? 13.988 -0.408 -11.882 1.00 89.31 71 GLU A C 1
ATOM 557 O O . GLU A 1 71 ? 13.876 -1.617 -12.101 1.00 89.31 71 GLU A O 1
ATOM 562 N N . LEU A 1 72 ? 14.615 0.056 -10.802 1.00 90.06 72 LEU A N 1
ATOM 563 C CA . LEU A 1 72 ? 15.163 -0.821 -9.782 1.00 90.06 72 LEU A CA 1
ATOM 564 C C . LEU A 1 72 ? 14.061 -1.420 -8.900 1.00 90.06 72 LEU A C 1
ATOM 566 O O . LEU A 1 72 ? 14.082 -2.624 -8.625 1.00 90.06 72 LEU A O 1
ATOM 570 N N . MET A 1 73 ? 13.076 -0.612 -8.506 1.00 94.06 73 MET A N 1
ATOM 571 C CA . MET A 1 73 ? 11.908 -1.057 -7.745 1.00 94.06 73 MET A CA 1
ATOM 572 C C . MET A 1 73 ? 11.063 -2.062 -8.549 1.00 94.06 73 MET A C 1
ATOM 574 O O . MET A 1 73 ? 10.544 -3.027 -7.985 1.00 94.06 73 MET A O 1
ATOM 578 N N . ALA A 1 74 ? 10.980 -1.925 -9.875 1.00 94.25 74 ALA A N 1
ATOM 579 C CA . ALA A 1 74 ? 10.320 -2.901 -10.745 1.00 94.25 74 ALA A CA 1
ATOM 580 C C . ALA A 1 74 ? 10.907 -4.318 -10.598 1.00 94.25 74 ALA A C 1
ATOM 582 O O . ALA A 1 74 ? 10.184 -5.311 -10.710 1.00 94.25 74 ALA A O 1
ATOM 583 N N . ILE A 1 75 ? 12.217 -4.414 -10.342 1.00 91.12 75 ILE A N 1
ATOM 584 C CA . ILE A 1 75 ? 12.959 -5.678 -10.256 1.00 91.12 75 ILE A CA 1
ATOM 585 C C . ILE A 1 75 ? 12.994 -6.202 -8.818 1.00 91.12 75 ILE A C 1
ATOM 587 O O . ILE A 1 75 ? 12.732 -7.383 -8.584 1.00 91.12 75 ILE A O 1
ATOM 591 N N . ASN A 1 76 ? 13.339 -5.334 -7.868 1.00 89.81 76 ASN A N 1
ATOM 592 C CA . ASN A 1 76 ? 13.663 -5.723 -6.493 1.00 89.81 76 ASN A CA 1
ATOM 593 C C . ASN A 1 76 ? 12.562 -5.392 -5.485 1.00 89.81 76 ASN A C 1
ATOM 595 O O . ASN A 1 76 ? 12.689 -5.753 -4.315 1.00 89.81 76 ASN A O 1
ATOM 599 N N . GLY A 1 77 ? 11.512 -4.703 -5.927 1.00 93.00 77 GLY A N 1
ATOM 600 C CA . GLY A 1 77 ? 10.545 -4.121 -5.021 1.00 93.00 77 GLY A CA 1
ATOM 601 C C . GLY A 1 77 ? 9.684 -5.139 -4.280 1.00 93.00 77 GLY A C 1
ATOM 602 O O . GLY A 1 77 ? 9.517 -6.293 -4.695 1.00 93.00 77 GLY A O 1
ATOM 603 N N . LEU A 1 78 ? 9.097 -4.695 -3.173 1.00 96.56 78 LEU A N 1
ATOM 604 C CA . LEU A 1 78 ? 8.169 -5.507 -2.385 1.00 96.56 78 LEU A CA 1
ATOM 605 C C . LEU A 1 78 ? 6.742 -5.405 -2.923 1.00 96.56 78 LEU A C 1
ATOM 607 O O . LEU A 1 78 ? 6.007 -4.482 -2.594 1.00 96.56 78 LEU A O 1
ATOM 611 N N . TRP A 1 79 ? 6.343 -6.382 -3.732 1.00 97.88 79 TRP A N 1
ATOM 612 C CA . TRP A 1 79 ? 5.072 -6.373 -4.458 1.00 97.88 79 TRP A CA 1
ATOM 613 C C . TRP A 1 79 ? 4.089 -7.444 -3.970 1.00 97.88 79 TRP A C 1
ATOM 615 O O . TRP A 1 79 ? 4.488 -8.577 -3.695 1.00 97.88 79 TRP A O 1
ATOM 625 N N . ILE A 1 80 ? 2.793 -7.121 -3.977 1.00 98.44 80 ILE A N 1
ATOM 626 C CA . ILE A 1 80 ? 1.689 -8.098 -3.890 1.00 98.44 80 ILE A CA 1
ATOM 627 C C . ILE A 1 80 ? 0.785 -8.008 -5.116 1.00 98.44 80 ILE A C 1
ATOM 629 O O . ILE A 1 80 ? 0.766 -6.985 -5.802 1.00 98.44 80 ILE A O 1
ATOM 633 N N . ASP A 1 81 ? 0.012 -9.059 -5.379 1.00 98.50 81 ASP A N 1
ATOM 634 C CA . ASP A 1 81 ? -0.955 -9.061 -6.475 1.00 98.50 81 ASP A CA 1
ATOM 635 C C . ASP A 1 81 ? -2.039 -7.997 -6.243 1.00 98.50 81 ASP A C 1
ATOM 637 O O . ASP A 1 81 ? -2.503 -7.781 -5.118 1.00 98.50 81 ASP A O 1
ATOM 641 N N . GLY A 1 82 ? -2.475 -7.329 -7.317 1.00 98.44 82 GLY A N 1
ATOM 642 C CA . GLY A 1 82 ? -3.477 -6.265 -7.222 1.00 98.44 82 GLY A CA 1
ATOM 643 C C . GLY A 1 82 ? -4.789 -6.725 -6.573 1.00 98.44 82 GLY A C 1
ATOM 644 O O . GLY A 1 82 ? -5.435 -5.953 -5.866 1.00 98.44 82 GLY A O 1
ATOM 645 N N . SER A 1 83 ? -5.176 -7.995 -6.745 1.00 98.50 83 SER A N 1
ATOM 646 C CA . SER A 1 83 ? -6.341 -8.573 -6.061 1.00 98.50 83 SER A CA 1
ATOM 647 C C . SER A 1 83 ? -6.202 -8.579 -4.542 1.00 98.50 83 SER A C 1
ATOM 649 O O . SER A 1 83 ? -7.161 -8.226 -3.853 1.00 98.50 83 SER A O 1
ATOM 651 N N . ASP A 1 84 ? -5.022 -8.939 -4.040 1.00 98.62 84 ASP A N 1
ATOM 652 C CA . ASP A 1 84 ? -4.734 -9.027 -2.609 1.00 98.62 84 ASP A CA 1
ATOM 653 C C . ASP A 1 84 ? -4.617 -7.629 -2.000 1.00 98.62 84 ASP A C 1
ATOM 655 O O . ASP A 1 84 ? -5.087 -7.389 -0.887 1.00 98.62 84 ASP A O 1
ATOM 659 N N . ALA A 1 85 ? -4.062 -6.678 -2.759 1.00 98.69 85 ALA A N 1
ATOM 660 C CA . ALA A 1 85 ? -4.019 -5.274 -2.368 1.00 98.69 85 ALA A CA 1
ATOM 661 C C . ALA A 1 85 ? -5.425 -4.676 -2.220 1.00 98.69 85 ALA A C 1
ATOM 663 O O . ALA A 1 85 ? -5.703 -3.996 -1.232 1.00 98.69 85 ALA A O 1
ATOM 664 N N . VAL A 1 86 ? -6.329 -4.959 -3.166 1.00 98.81 86 VAL A N 1
ATOM 665 C CA . VAL A 1 86 ? -7.730 -4.519 -3.081 1.00 98.81 86 VAL A CA 1
ATOM 666 C C . VAL A 1 86 ? -8.413 -5.108 -1.849 1.00 98.81 86 VAL A C 1
ATOM 668 O O . VAL A 1 86 ? -9.019 -4.348 -1.097 1.00 98.81 86 VAL A O 1
ATOM 671 N N . ASP A 1 87 ? -8.286 -6.417 -1.606 1.00 98.75 87 ASP A N 1
ATOM 672 C CA . ASP A 1 87 ? -8.892 -7.060 -0.429 1.00 98.75 87 ASP A CA 1
ATOM 673 C C . ASP A 1 87 ? -8.349 -6.475 0.885 1.00 98.75 87 ASP A C 1
ATOM 675 O O . ASP A 1 87 ? -9.117 -6.112 1.779 1.00 98.75 87 ASP A O 1
ATOM 679 N N . MET A 1 88 ? -7.028 -6.297 0.982 1.00 98.75 88 MET A N 1
ATOM 680 C CA . MET A 1 88 ? -6.387 -5.680 2.142 1.00 98.75 88 MET A CA 1
ATOM 681 C C . MET A 1 88 ? -6.921 -4.264 2.403 1.00 98.75 88 MET A C 1
ATOM 683 O O . MET A 1 88 ? -7.312 -3.953 3.531 1.00 98.75 88 MET A O 1
ATOM 687 N N . LEU A 1 89 ? -6.944 -3.405 1.380 1.00 98.81 89 LEU A N 1
ATOM 688 C CA . LEU A 1 89 ? -7.342 -2.003 1.520 1.00 98.81 89 LEU A CA 1
ATOM 689 C C . LEU A 1 89 ? -8.841 -1.850 1.802 1.00 98.81 89 LEU A C 1
ATOM 691 O O . LEU A 1 89 ? -9.205 -1.079 2.689 1.00 98.81 89 LEU A O 1
ATOM 695 N N . GLU A 1 90 ? -9.713 -2.595 1.115 1.00 98.75 90 GLU A N 1
ATOM 696 C CA . GLU A 1 90 ? -11.164 -2.546 1.360 1.00 98.75 90 GLU A CA 1
ATOM 697 C C . GLU A 1 90 ? -11.497 -2.982 2.790 1.00 98.75 90 GLU A C 1
ATOM 699 O O . GLU A 1 90 ? -12.237 -2.290 3.493 1.00 98.75 90 GLU A O 1
ATOM 704 N N . ARG A 1 91 ? -10.874 -4.061 3.278 1.00 98.62 91 ARG A N 1
ATOM 705 C CA . ARG A 1 91 ? -11.108 -4.545 4.645 1.00 98.62 91 ARG A CA 1
ATOM 706 C C . ARG A 1 91 ? -10.557 -3.608 5.714 1.00 98.62 91 ARG A C 1
ATOM 708 O O . ARG A 1 91 ? -11.194 -3.454 6.754 1.00 98.62 91 ARG A O 1
ATOM 715 N N . LEU A 1 92 ? -9.418 -2.959 5.471 1.00 98.50 92 LEU A N 1
ATOM 716 C CA . LEU A 1 92 ? -8.905 -1.911 6.359 1.00 98.50 92 LEU A CA 1
ATOM 717 C C . LEU A 1 92 ? -9.846 -0.703 6.407 1.00 98.50 92 LEU A C 1
ATOM 719 O O . LEU A 1 92 ? -10.154 -0.220 7.496 1.00 98.50 92 LEU A O 1
ATOM 723 N N . ILE A 1 93 ? -10.321 -0.228 5.251 1.00 98.50 93 ILE A N 1
ATOM 724 C CA . ILE A 1 93 ? -11.269 0.892 5.169 1.00 98.50 93 ILE A CA 1
ATOM 725 C C . ILE A 1 93 ? -12.546 0.556 5.936 1.00 98.50 93 ILE A C 1
ATOM 727 O O . ILE A 1 93 ? -12.989 1.365 6.757 1.00 98.50 93 ILE A O 1
ATOM 731 N N . ASP A 1 94 ? -13.112 -0.629 5.708 1.00 98.19 94 ASP A N 1
ATOM 732 C CA . ASP A 1 94 ? -14.337 -1.074 6.368 1.00 98.19 94 ASP A CA 1
ATOM 733 C C . ASP A 1 94 ? -14.150 -1.207 7.882 1.00 98.19 94 ASP A C 1
ATOM 735 O O . ASP A 1 94 ? -14.959 -0.679 8.653 1.00 98.19 94 ASP A O 1
ATOM 739 N N . ASP A 1 95 ? -13.081 -1.868 8.330 1.00 97.75 95 ASP A N 1
ATOM 740 C CA . ASP A 1 95 ? -12.817 -2.078 9.754 1.00 97.75 95 ASP A CA 1
ATOM 741 C C . ASP A 1 95 ? -12.570 -0.751 10.483 1.00 97.75 95 ASP A C 1
ATOM 743 O O . ASP A 1 95 ? -13.197 -0.474 11.511 1.00 97.75 95 ASP A O 1
ATOM 747 N N . ILE A 1 96 ? -11.730 0.121 9.920 1.00 97.25 96 ILE A N 1
ATOM 748 C CA . ILE A 1 96 ? -11.417 1.422 10.517 1.00 97.25 96 ILE A CA 1
ATOM 749 C C . ILE A 1 96 ? -12.649 2.322 10.534 1.00 97.25 96 ILE A C 1
ATOM 751 O O . ILE A 1 96 ? -12.901 2.979 11.547 1.00 97.25 96 ILE A O 1
ATOM 755 N N . SER A 1 97 ? -13.435 2.350 9.455 1.00 96.19 97 SER A N 1
ATOM 756 C CA . SER A 1 97 ? -14.623 3.205 9.356 1.00 96.19 97 SER A CA 1
ATOM 757 C C . SER A 1 97 ? -15.697 2.794 10.359 1.00 96.19 97 SER A C 1
ATOM 759 O O . SER A 1 97 ? -16.226 3.657 11.069 1.00 96.19 97 SER A O 1
ATOM 761 N N . ASN A 1 98 ? -15.965 1.491 10.475 1.00 95.50 98 ASN A N 1
ATOM 762 C CA . ASN A 1 98 ? -17.074 0.965 11.273 1.00 95.50 98 ASN A CA 1
ATOM 763 C C . ASN A 1 98 ? -16.739 0.785 12.759 1.00 95.50 98 ASN A C 1
ATOM 765 O O . ASN A 1 98 ? -17.645 0.783 13.594 1.00 95.50 98 ASN A O 1
ATOM 769 N N . ASN A 1 99 ? -15.458 0.688 13.117 1.00 92.56 99 ASN A N 1
ATOM 770 C CA . ASN A 1 99 ? -15.037 0.563 14.507 1.00 92.56 99 ASN A CA 1
ATOM 771 C C . ASN A 1 99 ? -14.531 1.893 15.087 1.00 92.56 99 ASN A C 1
ATOM 773 O O . ASN A 1 99 ? -14.055 2.796 14.394 1.00 92.56 99 ASN A O 1
ATOM 777 N N . SER A 1 100 ? -14.606 2.022 16.414 1.00 86.94 100 SER A N 1
ATOM 778 C CA . SER A 1 100 ? -14.083 3.184 17.152 1.00 86.94 100 SER A CA 1
ATOM 779 C C . SER A 1 100 ? -12.571 3.072 17.388 1.00 86.94 100 SER A C 1
ATOM 781 O O . SER A 1 100 ? -12.090 3.136 18.520 1.00 86.94 100 SER A O 1
ATOM 783 N N . ILE A 1 101 ? -11.807 2.876 16.310 1.00 89.81 101 ILE A N 1
ATOM 784 C CA 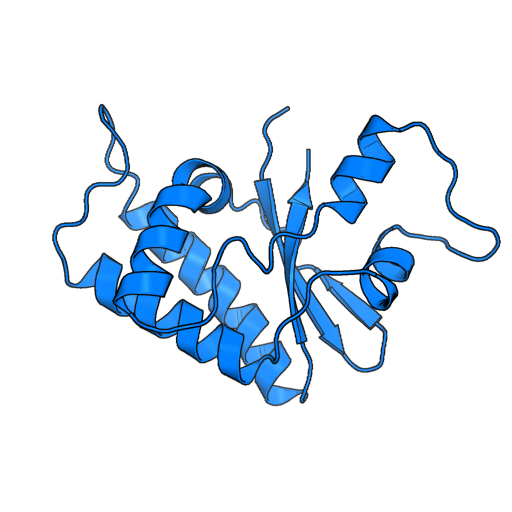. ILE A 1 101 ? -10.345 2.793 16.355 1.00 89.81 101 ILE A CA 1
ATOM 785 C C . ILE A 1 101 ? -9.772 4.210 16.420 1.00 89.81 101 ILE A C 1
ATOM 787 O O . ILE A 1 101 ? -10.026 5.039 15.550 1.00 89.81 101 ILE A O 1
ATOM 791 N N . LYS A 1 102 ? -8.986 4.495 17.462 1.00 91.12 102 LYS A N 1
ATOM 792 C CA . LYS A 1 102 ? -8.315 5.791 17.631 1.00 91.12 102 LYS A CA 1
ATOM 793 C C . LYS A 1 102 ? -6.896 5.758 17.066 1.00 91.12 102 LYS A C 1
ATOM 795 O O . LYS A 1 102 ? -6.093 4.938 17.514 1.00 91.12 102 LYS A O 1
ATOM 800 N N . PHE A 1 103 ? -6.555 6.672 16.166 1.00 92.56 103 PHE A N 1
ATOM 801 C CA . PHE A 1 103 ? -5.208 6.814 15.609 1.00 92.56 103 PHE A CA 1
ATOM 802 C C . PHE A 1 103 ? -4.533 8.077 16.144 1.00 92.56 103 PHE A C 1
ATOM 804 O O . PHE A 1 103 ? -4.776 9.174 15.661 1.00 92.56 103 PHE A O 1
ATOM 811 N N . GLY A 1 104 ? -3.691 7.920 17.167 1.00 89.56 104 GLY A N 1
ATOM 812 C CA . GLY A 1 104 ? -3.006 9.029 17.836 1.00 89.56 104 GLY A CA 1
ATOM 813 C C . GLY A 1 104 ? -3.442 9.239 19.287 1.00 89.56 104 GLY A C 1
ATOM 814 O O . GLY A 1 104 ? -4.480 8.755 19.745 1.00 89.56 104 GLY A O 1
ATOM 815 N N . MET A 1 105 ? -2.594 9.930 20.052 1.00 83.06 105 MET A N 1
ATOM 816 C CA . MET A 1 105 ? -2.841 10.207 21.471 1.00 83.06 105 MET A CA 1
ATOM 817 C C . MET A 1 105 ? -3.594 11.532 21.661 1.00 83.06 105 MET A C 1
ATOM 819 O O . MET A 1 105 ? -4.607 11.557 22.365 1.00 83.06 105 MET A O 1
ATOM 823 N N . LEU A 1 106 ? -3.120 12.594 20.994 1.00 82.00 106 LEU A N 1
ATOM 824 C CA . LEU A 1 106 ? -3.636 13.968 21.084 1.00 82.00 106 LEU A CA 1
ATOM 825 C C . LEU A 1 106 ? -4.644 14.308 19.975 1.00 82.00 106 LEU A C 1
ATOM 827 O O . LEU A 1 106 ? -5.645 14.960 20.251 1.00 82.00 106 LEU A O 1
ATOM 831 N N . SER A 1 107 ? -4.402 13.834 18.751 1.00 85.62 107 SER A N 1
ATOM 832 C CA . SER A 1 107 ? -5.345 13.867 17.628 1.00 85.62 107 SER A CA 1
ATOM 833 C C . SER A 1 107 ? -5.887 12.464 17.351 1.00 85.62 107 SER A C 1
ATOM 835 O O . SER A 1 107 ? -5.332 11.467 17.827 1.00 85.62 107 SER A O 1
ATOM 837 N N . ASN A 1 108 ? -6.998 12.397 16.620 1.00 92.88 108 ASN A N 1
ATOM 838 C CA . ASN A 1 108 ? -7.475 11.163 16.017 1.00 92.88 108 ASN A CA 1
ATOM 839 C C . ASN A 1 108 ? -7.380 11.301 14.497 1.00 92.88 108 ASN A C 1
ATOM 841 O O . ASN A 1 108 ? -8.228 11.945 13.891 1.00 92.88 108 ASN A O 1
ATOM 845 N N . ASP A 1 109 ? -6.369 10.679 13.904 1.00 95.56 109 ASP A N 1
ATOM 846 C CA . ASP A 1 109 ? -6.069 10.758 12.471 1.00 95.56 109 ASP A CA 1
ATOM 847 C C . ASP A 1 109 ? -6.916 9.761 11.648 1.00 95.56 109 ASP A C 1
ATOM 849 O O . ASP A 1 109 ? -6.621 9.514 10.485 1.00 95.56 109 ASP A O 1
ATOM 853 N N . LYS A 1 110 ? -7.961 9.166 12.249 1.00 95.88 110 LYS A N 1
ATOM 854 C CA . LYS A 1 110 ? -8.812 8.133 11.634 1.00 95.88 110 LYS A CA 1
ATOM 855 C C . LYS A 1 110 ? -9.321 8.542 10.250 1.00 95.88 110 LYS A C 1
ATOM 857 O O . LYS A 1 110 ? -9.181 7.758 9.320 1.00 95.88 110 LYS A O 1
ATOM 862 N N . ASP A 1 111 ? -9.907 9.730 10.126 1.00 95.88 111 ASP A N 1
ATOM 863 C CA . ASP A 1 111 ? -10.538 10.151 8.870 1.00 95.88 111 ASP A CA 1
ATOM 864 C C . ASP A 1 111 ? -9.489 10.345 7.766 1.00 95.88 111 ASP A C 1
ATOM 866 O O . ASP A 1 111 ? -9.678 9.865 6.655 1.00 95.88 111 ASP A O 1
ATOM 870 N N . ILE A 1 112 ? -8.327 10.912 8.112 1.00 97.00 112 ILE A N 1
ATOM 871 C CA . ILE A 1 112 ? -7.194 11.088 7.189 1.00 97.00 112 ILE A CA 1
ATOM 872 C C . ILE A 1 112 ? -6.673 9.729 6.709 1.00 97.00 112 ILE A C 1
ATOM 874 O O . ILE A 1 112 ? -6.457 9.540 5.521 1.00 97.0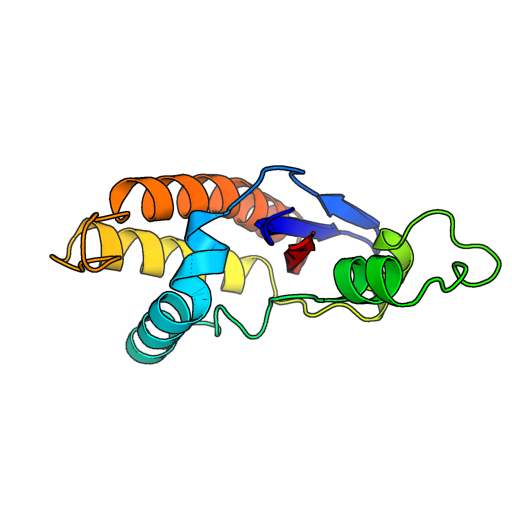0 112 ILE A O 1
ATOM 878 N N . ILE A 1 113 ? -6.519 8.757 7.615 1.00 97.81 113 ILE A N 1
ATOM 879 C CA . ILE A 1 113 ? -6.098 7.396 7.250 1.00 97.81 113 ILE A CA 1
ATOM 880 C C . ILE A 1 113 ? -7.102 6.757 6.293 1.00 97.81 113 ILE A C 1
ATOM 882 O O . ILE A 1 113 ? -6.702 6.121 5.325 1.00 97.81 113 ILE A O 1
ATOM 886 N N . VAL A 1 114 ? -8.402 6.905 6.553 1.00 98.12 114 VAL A N 1
ATOM 887 C CA . VAL A 1 114 ? -9.438 6.356 5.669 1.00 98.12 114 VAL A CA 1
ATOM 888 C C . VAL A 1 114 ? -9.383 7.006 4.287 1.00 98.12 114 VAL A C 1
ATOM 890 O O . VAL A 1 114 ? -9.552 6.301 3.293 1.00 98.12 114 VAL A O 1
ATOM 893 N N . ASP A 1 115 ? -9.139 8.310 4.209 1.00 98.31 115 ASP A N 1
ATOM 894 C CA . ASP A 1 115 ? -9.023 9.019 2.934 1.00 98.31 115 ASP A CA 1
ATOM 895 C C . ASP A 1 115 ? -7.762 8.590 2.164 1.00 98.31 115 ASP A C 1
ATOM 897 O O . ASP A 1 115 ? -7.879 8.161 1.016 1.00 98.31 115 ASP A O 1
ATOM 901 N N . GLU A 1 116 ? -6.594 8.543 2.814 1.00 98.62 116 GLU A N 1
ATOM 902 C CA . GLU A 1 116 ? -5.345 8.058 2.200 1.00 98.62 116 GLU A CA 1
ATOM 903 C C . GLU A 1 116 ? -5.450 6.577 1.755 1.00 98.62 116 GLU A C 1
ATOM 905 O O . GLU A 1 116 ? -4.939 6.191 0.697 1.00 98.62 116 GLU A O 1
ATOM 910 N N . LEU A 1 117 ? -6.156 5.721 2.513 1.00 98.56 117 LEU A N 1
ATOM 911 C CA . LEU A 1 117 ? -6.445 4.337 2.105 1.00 98.56 117 LEU A CA 1
ATOM 912 C C . LEU A 1 117 ? -7.360 4.280 0.874 1.00 98.56 117 LEU A C 1
ATOM 914 O O . LEU A 1 117 ? -7.151 3.437 0.001 1.00 98.56 117 LEU A O 1
ATOM 918 N N . LYS A 1 118 ? -8.376 5.148 0.786 1.00 98.62 118 LYS A N 1
ATOM 919 C CA . LYS A 1 118 ? -9.284 5.203 -0.372 1.00 98.62 118 LYS A CA 1
ATOM 920 C C . LYS A 1 118 ? -8.572 5.681 -1.628 1.00 98.62 118 LYS A C 1
ATOM 922 O O . LYS A 1 118 ? -8.835 5.133 -2.695 1.00 98.62 118 LYS A O 1
ATOM 927 N N . GLU A 1 119 ? -7.684 6.660 -1.506 1.00 98.31 119 GLU A N 1
ATOM 928 C CA . GLU A 1 119 ? -6.825 7.100 -2.609 1.00 98.31 119 GLU A CA 1
ATOM 929 C C . GLU A 1 119 ? -5.949 5.939 -3.094 1.00 98.31 119 GLU A C 1
ATOM 931 O O . GLU A 1 119 ? -5.995 5.575 -4.270 1.00 98.31 119 GLU A O 1
ATOM 936 N N . SER A 1 120 ? -5.279 5.249 -2.166 1.00 98.56 120 SER A N 1
ATOM 937 C CA . SER A 1 120 ? -4.474 4.053 -2.469 1.00 98.56 120 SER A CA 1
ATOM 938 C C . SER A 1 120 ? -5.292 2.936 -3.128 1.00 98.56 120 SER A C 1
ATOM 940 O O . SER A 1 120 ? -4.812 2.237 -4.022 1.00 98.56 120 SER A O 1
ATOM 942 N N . LEU A 1 121 ? -6.552 2.767 -2.712 1.00 98.69 121 LEU A N 1
ATOM 943 C CA . LEU A 1 121 ? -7.455 1.755 -3.255 1.00 98.69 121 LEU A CA 1
ATOM 944 C C . LEU A 1 121 ? -7.765 1.991 -4.738 1.00 98.69 121 LEU A C 1
ATOM 946 O O . LEU A 1 121 ? -7.963 1.019 -5.467 1.00 98.69 121 LEU A O 1
ATOM 950 N N . VAL A 1 122 ? -7.790 3.244 -5.205 1.00 98.38 122 VAL A N 1
ATOM 951 C CA . VAL A 1 122 ? -7.954 3.546 -6.637 1.00 98.38 122 VAL A CA 1
ATOM 952 C C . VAL A 1 122 ? -6.810 2.921 -7.440 1.00 98.38 122 VAL A C 1
ATOM 954 O O . VAL A 1 122 ? -7.060 2.245 -8.439 1.00 98.38 122 VAL A O 1
ATOM 957 N N . PHE A 1 123 ? -5.571 3.063 -6.963 1.00 97.62 123 PHE A N 1
ATOM 958 C CA . PHE A 1 123 ? -4.391 2.467 -7.594 1.00 97.62 123 PHE A CA 1
ATOM 959 C C . PHE A 1 123 ? -4.380 0.938 -7.493 1.00 97.62 123 PHE A C 1
ATOM 961 O O . PHE A 1 123 ? -4.154 0.258 -8.493 1.00 97.62 123 PHE A O 1
ATOM 968 N N . ALA A 1 124 ? -4.721 0.368 -6.336 1.00 98.56 124 ALA A N 1
ATOM 969 C CA . ALA A 1 124 ? -4.826 -1.086 -6.191 1.00 98.56 124 ALA A CA 1
ATOM 970 C C . ALA A 1 124 ? -5.891 -1.695 -7.125 1.00 98.56 124 ALA A C 1
ATOM 972 O O . ALA A 1 124 ? -5.674 -2.757 -7.713 1.00 98.56 124 ALA A O 1
ATOM 973 N N . LYS A 1 125 ? -7.028 -1.010 -7.323 1.00 98.69 125 LYS A N 1
ATOM 974 C CA . LYS A 1 125 ? -8.058 -1.428 -8.290 1.00 98.69 125 LYS A CA 1
ATOM 975 C C . LYS A 1 125 ? -7.533 -1.400 -9.719 1.00 98.69 125 LYS A C 1
ATOM 977 O O . LYS A 1 125 ? -7.747 -2.367 -10.444 1.00 98.69 125 LYS A O 1
ATOM 982 N N . LYS A 1 126 ? -6.782 -0.361 -10.088 1.00 98.50 126 LYS A N 1
ATOM 983 C CA . LYS A 1 126 ? -6.099 -0.295 -11.384 1.00 98.50 126 LYS A CA 1
ATOM 984 C C . LYS A 1 126 ? -5.099 -1.445 -11.565 1.00 98.50 126 LYS A C 1
ATOM 986 O O . LYS A 1 126 ? -5.123 -2.089 -12.610 1.00 98.50 126 LYS A O 1
ATOM 991 N N . ALA A 1 127 ? -4.278 -1.759 -10.555 1.00 98.31 127 ALA A N 1
ATOM 992 C CA . ALA A 1 127 ? -3.386 -2.924 -10.598 1.00 98.31 127 ALA A CA 1
ATOM 993 C C . ALA A 1 127 ? -4.172 -4.213 -10.847 1.00 98.31 127 ALA A C 1
ATOM 995 O O . ALA A 1 127 ? -3.851 -4.962 -11.761 1.00 98.31 127 ALA A O 1
ATOM 996 N N . LYS A 1 128 ? -5.248 -4.443 -10.086 1.00 98.50 128 LYS A N 1
ATOM 997 C CA . LYS A 1 128 ? -6.108 -5.622 -10.245 1.00 98.50 128 LYS A CA 1
ATOM 998 C C . LYS A 1 128 ? -6.708 -5.731 -11.649 1.00 98.50 128 LYS A C 1
ATOM 1000 O O . LYS A 1 128 ? -6.734 -6.818 -12.214 1.00 98.50 128 LYS A O 1
ATOM 1005 N N . GLU A 1 129 ? -7.213 -4.630 -12.203 1.00 98.44 129 GLU A N 1
ATOM 1006 C CA . GLU A 1 129 ? -7.813 -4.599 -13.546 1.00 98.44 129 GLU A CA 1
ATOM 1007 C C . GLU A 1 129 ? -6.808 -4.937 -14.653 1.00 98.44 129 GLU A C 1
ATOM 1009 O O . GLU A 1 129 ? -7.188 -5.507 -15.676 1.00 98.44 129 GLU A O 1
ATOM 1014 N N . LEU A 1 130 ? -5.535 -4.605 -14.439 1.00 98.06 130 LEU A N 1
ATOM 1015 C CA . LEU A 1 130 ? -4.447 -4.813 -15.391 1.00 98.06 130 LEU A CA 1
ATOM 1016 C C . LEU A 1 130 ? -3.628 -6.084 -15.113 1.00 98.06 130 LEU A C 1
ATOM 1018 O O . LEU A 1 130 ? -2.583 -6.256 -15.736 1.00 98.06 130 LEU A O 1
ATOM 1022 N N . ASP A 1 131 ? -4.081 -6.950 -14.196 1.00 97.94 131 ASP A N 1
ATOM 1023 C CA . ASP A 1 131 ? -3.336 -8.134 -13.724 1.00 97.94 131 ASP A CA 1
ATOM 1024 C C . ASP A 1 131 ? -1.910 -7.783 -13.245 1.00 97.94 131 ASP A C 1
ATOM 1026 O O . ASP A 1 131 ? -0.933 -8.501 -13.456 1.00 97.94 131 ASP A O 1
ATOM 1030 N N . GLY A 1 132 ? -1.786 -6.596 -12.654 1.00 98.19 132 GLY A N 1
ATOM 1031 C CA . GLY A 1 132 ? -0.553 -6.030 -12.136 1.00 98.19 132 GLY A CA 1
ATOM 1032 C C . GLY A 1 132 ? -0.377 -6.247 -10.639 1.00 98.19 132 GLY A C 1
ATOM 1033 O O . GLY A 1 132 ? -1.193 -6.868 -9.949 1.00 98.19 132 GLY A O 1
ATOM 1034 N N . LYS A 1 133 ? 0.706 -5.669 -10.125 1.00 98.69 133 LYS A N 1
ATOM 1035 C CA . LYS A 1 133 ? 1.053 -5.699 -8.703 1.00 98.69 133 LYS A CA 1
ATOM 1036 C C . LYS A 1 133 ? 0.951 -4.322 -8.070 1.00 98.69 133 LYS A C 1
ATOM 1038 O O . LYS A 1 133 ? 0.896 -3.323 -8.781 1.00 98.69 133 LYS A O 1
ATOM 1043 N N . PHE A 1 134 ? 0.941 -4.284 -6.745 1.00 98.69 134 PHE A N 1
ATOM 1044 C CA . PHE A 1 134 ? 0.828 -3.071 -5.945 1.00 98.69 134 PHE A CA 1
ATOM 1045 C C . PHE A 1 134 ? 1.853 -3.066 -4.805 1.00 98.69 134 PHE A C 1
ATOM 1047 O O . PHE A 1 134 ? 2.140 -4.122 -4.229 1.00 98.69 134 PHE A O 1
ATOM 1054 N N . ASN A 1 135 ? 2.373 -1.885 -4.470 1.00 98.50 135 ASN A N 1
ATOM 1055 C CA . ASN A 1 135 ? 3.160 -1.647 -3.263 1.00 98.50 135 ASN A CA 1
ATOM 1056 C C . ASN A 1 135 ? 2.960 -0.221 -2.721 1.00 98.50 135 ASN A C 1
ATOM 1058 O O . ASN A 1 135 ? 2.240 0.592 -3.308 1.00 98.50 135 ASN A O 1
ATOM 1062 N N . PHE A 1 136 ? 3.635 0.074 -1.611 1.00 98.31 136 PHE A N 1
ATOM 1063 C CA . PHE A 1 136 ? 3.897 1.437 -1.168 1.00 98.31 136 PHE A CA 1
ATOM 1064 C C . PHE A 1 136 ? 5.400 1.703 -1.165 1.00 98.31 136 PHE A C 1
ATOM 1066 O O . PHE A 1 136 ? 6.113 0.997 -0.459 1.00 98.31 136 PHE A O 1
ATOM 1073 N N . SER A 1 137 ? 5.891 2.726 -1.864 1.00 96.56 137 SER A N 1
ATOM 1074 C CA . SER A 1 137 ? 7.278 3.177 -1.687 1.00 96.56 137 SER A CA 1
ATOM 1075 C C . SER A 1 137 ? 7.383 4.159 -0.525 1.00 96.56 137 SER A C 1
ATOM 1077 O O . SER A 1 137 ? 6.509 4.999 -0.302 1.00 96.56 137 SER A O 1
ATOM 1079 N N . VAL A 1 138 ? 8.452 4.027 0.253 1.00 95.75 138 VAL A N 1
ATOM 1080 C CA . VAL A 1 138 ? 8.812 4.920 1.351 1.00 95.75 138 VAL A CA 1
ATOM 1081 C C . VAL A 1 138 ? 9.693 6.037 0.790 1.00 95.75 138 VAL A C 1
ATOM 1083 O O . VAL A 1 138 ? 10.816 5.785 0.357 1.00 95.75 138 VAL A O 1
ATOM 1086 N N . VAL A 1 139 ? 9.196 7.275 0.840 1.00 92.19 139 VAL A N 1
ATOM 1087 C CA . VAL A 1 139 ? 9.833 8.468 0.245 1.00 92.19 139 VAL A CA 1
ATOM 1088 C C . VAL A 1 139 ? 10.174 9.491 1.340 1.00 92.19 139 VAL A C 1
ATOM 1090 O O . VAL A 1 139 ? 9.484 9.532 2.363 1.00 92.19 139 VAL A O 1
ATOM 1093 N N . MET A 1 140 ? 11.255 10.272 1.169 1.00 86.50 140 MET A N 1
ATOM 1094 C CA . 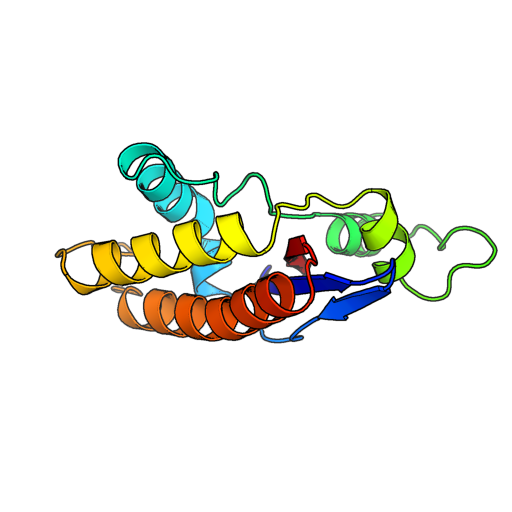MET A 1 140 ? 11.807 11.222 2.162 1.00 86.50 140 MET A CA 1
ATOM 1095 C C . MET A 1 140 ? 11.673 12.692 1.756 1.00 86.50 140 MET A C 1
ATOM 1097 O O . MET A 1 140 ? 12.005 13.003 0.596 1.00 86.50 140 MET A O 1
#